Protein AF-A0A699SPZ1-F1 (afdb_monomer_lite)

InterPro domains:
  IPR013103 Reverse transcriptase, RNA-dependent DNA polymerase [PF07727] (5-134)
  IPR043502 DNA/RNA polymerase superfamily [SSF56672] (6-119)

Sequence (138 aa):
FEDPDHPNKVYKVVKALYGLHQDPRAWYEMLSTFLLKHRYRRGNINKTLFIKKDSKDIMLVHVYVDDIIFGSTRKDWFEEFETLMQSEFEMSSMGPLTFFRGLQVDQRPDGIFIHQEKYVADILKKFDLDNSKRTDIC

Secondary structure (DSSP, 8-state):
---TT-TT--PPP-S--TT-TTHHHHHHHHHHHHHHHTT-EE-SS-TTEEEEE-SS-EEEEEEETTEEEEEESSHHHHHHHHHHHHHHS------S--EETTEEEEEETTEEEEE-HHHHHHHHHHTT-TTPPP----

Radius of gyration: 21.31 Å; chains: 1; bounding box: 63×29×59 Å

Organism: Tanacetum cinerariifolium (NCBI:txid118510)

pLDDT: mean 86.81, std 10.83, range [44.62, 97.56]

Foldseek 3Di:
DADPVCRPDDDDDPDDDPPPPCRLVVVQVVVLVLVVVVVWDADPPHRQWTWDDDPPKIKIWGDDRPDIDIDIPDPVVVVVVQVSCVVVDVDDDPPDCQDDPQWGWDQDPVGIDIDNVVVVCVVCVVVVNNPPDDDDDD

Structure (mmCIF, N/CA/C/O backbone):
data_AF-A0A699SPZ1-F1
#
_entry.id   AF-A0A699SPZ1-F1
#
loop_
_atom_site.group_PDB
_atom_site.id
_atom_site.type_symbol
_atom_site.label_atom_id
_atom_site.label_alt_id
_atom_site.label_comp_id
_atom_site.label_asym_id
_atom_site.label_entity_id
_atom_site.label_seq_id
_atom_site.pdbx_PDB_ins_code
_atom_site.Cartn_x
_atom_site.Cartn_y
_atom_site.Cartn_z
_atom_site.occupancy
_atom_site.B_iso_or_equiv
_atom_site.auth_seq_id
_atom_site.auth_comp_id
_atom_site.auth_asym_id
_atom_site.auth_atom_id
_atom_site.pdbx_PDB_model_num
ATOM 1 N N . PHE A 1 1 ? 30.224 -11.424 2.483 1.00 60.38 1 PHE A N 1
ATOM 2 C CA . PHE A 1 1 ? 31.044 -10.301 2.967 1.00 60.38 1 PHE A CA 1
ATOM 3 C C . PHE A 1 1 ? 32.107 -10.916 3.851 1.00 60.38 1 PHE A C 1
ATOM 5 O O . PHE A 1 1 ? 31.735 -11.584 4.808 1.00 60.38 1 PHE A O 1
ATOM 12 N N . GLU A 1 2 ? 33.373 -10.796 3.474 1.00 66.06 2 GLU A N 1
ATOM 13 C CA . GLU A 1 2 ? 34.510 -11.291 4.256 1.00 66.06 2 GLU A CA 1
ATOM 14 C C . GLU A 1 2 ? 35.305 -10.077 4.728 1.00 66.06 2 GLU A C 1
ATOM 16 O O . GLU A 1 2 ? 35.597 -9.193 3.923 1.00 66.06 2 GLU A O 1
ATOM 21 N N . ASP A 1 3 ? 35.588 -10.013 6.029 1.00 76.38 3 ASP A N 1
ATOM 22 C CA . ASP A 1 3 ? 36.480 -9.011 6.612 1.00 76.38 3 ASP A CA 1
ATOM 23 C C . ASP A 1 3 ? 37.933 -9.489 6.408 1.00 76.38 3 ASP A C 1
ATOM 25 O O . ASP A 1 3 ? 38.302 -10.521 6.982 1.00 76.38 3 ASP A O 1
ATOM 29 N N . PRO A 1 4 ? 38.756 -8.780 5.609 1.00 80.69 4 PRO A N 1
ATOM 30 C CA . PRO A 1 4 ? 40.142 -9.168 5.343 1.00 80.69 4 PRO A CA 1
ATOM 31 C C . PRO A 1 4 ? 41.018 -9.211 6.602 1.00 80.69 4 PRO A C 1
ATOM 33 O O . PRO A 1 4 ? 41.963 -9.998 6.657 1.00 80.69 4 PRO A O 1
ATOM 36 N N . ASP A 1 5 ? 40.698 -8.402 7.616 1.00 86.94 5 ASP A N 1
ATOM 37 C CA . ASP A 1 5 ? 41.483 -8.282 8.848 1.00 86.94 5 ASP A CA 1
ATOM 38 C C . ASP A 1 5 ? 41.065 -9.320 9.902 1.00 86.94 5 ASP A C 1
ATOM 40 O O . ASP A 1 5 ? 41.808 -9.617 10.843 1.00 86.94 5 ASP A O 1
ATOM 44 N N . HIS A 1 6 ? 39.876 -9.914 9.749 1.00 83.00 6 HIS A N 1
ATOM 45 C CA . HIS A 1 6 ? 39.327 -10.885 10.694 1.00 83.00 6 HIS A CA 1
ATOM 46 C C . HIS A 1 6 ? 38.626 -12.065 10.002 1.00 83.00 6 HIS A C 1
ATOM 48 O O . HIS A 1 6 ? 37.426 -12.276 10.207 1.00 83.00 6 HIS A O 1
ATOM 54 N N . PRO A 1 7 ? 39.373 -12.922 9.282 1.00 82.06 7 PRO A N 1
ATOM 55 C CA . PRO A 1 7 ? 38.808 -13.993 8.453 1.00 82.06 7 PRO A CA 1
ATOM 56 C C . PRO A 1 7 ? 38.009 -15.047 9.239 1.00 82.06 7 PRO A C 1
ATOM 58 O O . PRO A 1 7 ? 37.170 -15.741 8.676 1.00 82.06 7 PRO A O 1
ATOM 61 N N . ASN A 1 8 ? 38.234 -15.153 10.554 1.00 86.94 8 ASN A N 1
ATOM 62 C CA . ASN A 1 8 ? 37.556 -16.115 11.430 1.00 86.94 8 ASN A CA 1
ATOM 63 C C . ASN A 1 8 ? 36.411 -15.505 12.256 1.00 86.94 8 ASN A C 1
ATOM 65 O O . ASN A 1 8 ? 35.840 -16.189 13.108 1.00 86.94 8 ASN A O 1
ATOM 69 N N . LYS A 1 9 ? 36.089 -14.218 12.073 1.00 83.31 9 LYS A N 1
ATOM 70 C CA . LYS A 1 9 ? 34.966 -13.583 12.772 1.00 83.31 9 LYS A CA 1
ATOM 71 C C . LYS A 1 9 ? 33.729 -13.618 11.886 1.00 83.31 9 LYS A C 1
ATOM 73 O O . LYS A 1 9 ? 33.766 -13.250 10.720 1.00 83.31 9 LYS A O 1
ATOM 78 N N . VAL A 1 10 ? 32.611 -14.020 12.478 1.00 80.56 10 VAL A N 1
ATOM 79 C CA . VAL A 1 10 ? 31.295 -13.957 11.840 1.00 80.56 10 VAL A CA 1
ATOM 80 C C . VAL A 1 10 ? 30.447 -12.887 12.516 1.00 80.56 10 VAL A C 1
ATOM 82 O O . VAL A 1 10 ? 30.498 -12.718 13.737 1.00 80.56 10 VAL A O 1
ATOM 85 N N . TYR A 1 11 ? 29.651 -12.162 11.731 1.00 76.69 11 TYR A N 1
ATOM 86 C CA . TYR A 1 11 ? 28.707 -11.189 12.271 1.00 76.69 11 TYR A CA 1
ATOM 87 C C . TYR A 1 11 ? 27.477 -11.905 12.823 1.00 76.69 11 TYR A C 1
ATOM 89 O O . TYR A 1 11 ? 26.830 -12.695 12.134 1.00 76.69 11 TYR A O 1
ATOM 97 N N . LYS A 1 12 ? 27.124 -11.600 14.074 1.00 76.44 12 LYS A N 1
ATOM 98 C CA . LYS A 1 12 ? 25.848 -12.024 14.644 1.00 76.44 12 LYS A CA 1
ATOM 99 C C . LYS A 1 12 ? 24.748 -11.118 14.108 1.00 76.44 12 LYS A C 1
ATOM 101 O O . LYS A 1 12 ? 24.741 -9.915 14.353 1.00 76.44 12 LYS A O 1
ATOM 106 N N . VAL A 1 13 ? 23.799 -11.723 13.415 1.00 68.81 13 VAL A N 1
ATOM 107 C CA . VAL A 1 13 ? 22.607 -11.053 12.911 1.00 68.81 13 VAL A CA 1
ATOM 108 C C . VAL A 1 13 ? 21.669 -10.766 14.088 1.00 68.81 13 VAL A C 1
ATOM 110 O O . VAL A 1 13 ? 21.222 -11.687 14.769 1.00 68.81 13 VAL A O 1
ATOM 113 N N . VAL A 1 14 ? 21.422 -9.485 14.371 1.00 71.50 14 VAL A N 1
ATOM 114 C CA . VAL A 1 14 ? 20.571 -9.034 15.495 1.00 71.50 14 VAL A CA 1
ATOM 115 C C . VAL A 1 14 ? 19.119 -8.791 15.052 1.00 71.50 14 VAL A C 1
ATOM 117 O O . VAL A 1 14 ? 18.213 -8.808 15.879 1.00 71.50 14 VAL A O 1
ATOM 120 N N . LYS A 1 15 ? 18.884 -8.612 13.746 1.00 66.06 15 LYS A N 1
ATOM 121 C CA . LYS A 1 15 ? 17.565 -8.449 13.113 1.00 66.06 15 LYS A CA 1
ATOM 122 C C . LYS A 1 15 ? 17.494 -9.292 11.841 1.00 66.06 15 LYS A C 1
ATOM 124 O O . LYS A 1 15 ? 18.526 -9.488 11.214 1.00 66.06 15 LYS A O 1
ATOM 129 N N . ALA A 1 16 ? 16.295 -9.736 11.468 1.00 64.31 16 ALA A N 1
ATOM 130 C CA . ALA A 1 16 ? 16.017 -10.389 10.188 1.00 64.31 16 ALA A CA 1
ATOM 131 C C . ALA A 1 16 ? 16.745 -9.687 9.020 1.00 64.31 16 ALA A C 1
ATOM 133 O O . ALA A 1 16 ? 16.738 -8.458 8.921 1.00 64.31 16 ALA A O 1
ATOM 134 N N . LEU A 1 17 ? 17.413 -10.474 8.183 1.00 66.00 17 LEU A N 1
ATOM 135 C CA . LEU A 1 17 ? 18.211 -10.036 7.048 1.00 66.00 17 LEU A CA 1
ATOM 136 C C . LEU A 1 17 ? 17.447 -10.341 5.763 1.00 66.00 17 LEU A C 1
ATOM 138 O O . LEU A 1 17 ? 17.091 -11.486 5.483 1.00 66.00 17 LEU A O 1
ATOM 142 N N . TYR A 1 18 ? 17.257 -9.311 4.944 1.00 58.59 18 TYR A N 1
ATOM 143 C CA . TYR A 1 18 ? 16.597 -9.446 3.652 1.00 58.59 18 TYR A CA 1
ATOM 144 C C . TYR A 1 18 ? 17.176 -10.627 2.850 1.00 58.59 18 TYR A C 1
ATOM 146 O O . TYR A 1 18 ? 18.384 -10.697 2.623 1.00 58.59 18 TYR A O 1
ATOM 154 N N . GLY A 1 19 ? 16.318 -11.572 2.450 1.00 62.16 19 GLY A N 1
ATOM 155 C CA . GLY A 1 19 ? 16.709 -12.773 1.697 1.00 62.16 19 GLY A CA 1
ATOM 156 C C . GLY A 1 19 ? 16.738 -14.087 2.490 1.00 62.16 19 GLY A C 1
ATOM 157 O O . GLY A 1 19 ? 16.867 -15.152 1.884 1.00 62.16 19 GLY A O 1
ATOM 158 N N . LEU A 1 20 ? 16.551 -14.067 3.812 1.00 68.62 20 LEU A N 1
ATOM 159 C CA . LEU A 1 20 ? 16.269 -15.286 4.577 1.00 68.62 20 LEU A CA 1
ATOM 160 C C . LEU A 1 20 ? 14.831 -15.756 4.318 1.00 68.62 20 LEU A C 1
ATOM 162 O O . LEU A 1 20 ? 13.880 -14.996 4.451 1.00 68.62 20 LEU A O 1
ATOM 166 N N . HIS A 1 21 ? 14.637 -17.040 4.006 1.00 64.44 21 HIS A N 1
ATOM 167 C CA . HIS A 1 21 ? 13.309 -17.597 3.694 1.00 64.44 21 HIS A CA 1
ATOM 168 C C . HIS A 1 21 ? 12.273 -17.441 4.833 1.00 64.44 21 HIS A C 1
ATOM 170 O O . HIS A 1 21 ? 11.066 -17.454 4.587 1.00 64.44 21 HIS A O 1
ATOM 176 N N . GLN A 1 22 ? 12.730 -17.309 6.082 1.00 72.88 22 GLN A N 1
ATOM 177 C CA . GLN A 1 22 ? 11.862 -17.136 7.253 1.00 72.88 22 GLN A CA 1
ATOM 178 C C . GLN A 1 22 ? 11.430 -15.680 7.468 1.00 72.88 22 GLN A C 1
ATOM 180 O O . GLN A 1 22 ? 10.397 -15.436 8.092 1.00 72.88 22 GLN A O 1
ATOM 185 N N . ASP A 1 23 ? 12.166 -14.722 6.914 1.00 74.81 23 ASP A N 1
ATOM 186 C CA . ASP A 1 23 ? 12.013 -13.311 7.256 1.00 74.81 23 ASP A CA 1
ATOM 187 C C . ASP A 1 23 ? 10.732 -12.688 6.680 1.00 74.81 23 ASP A C 1
ATOM 189 O O . ASP A 1 23 ? 10.006 -12.050 7.446 1.00 74.81 23 ASP A O 1
ATOM 193 N N . PRO A 1 24 ? 10.330 -12.966 5.420 1.00 79.62 24 PRO A N 1
ATOM 194 C CA . PRO A 1 24 ? 9.050 -12.495 4.889 1.00 79.62 24 PRO A CA 1
ATOM 195 C C . PRO A 1 24 ? 7.848 -13.047 5.663 1.00 79.62 24 PRO A C 1
ATOM 197 O O . PRO A 1 24 ? 6.833 -12.371 5.823 1.00 79.62 24 PRO A O 1
ATOM 200 N N . ARG A 1 25 ? 7.951 -14.286 6.168 1.00 83.81 25 ARG A N 1
ATOM 201 C CA . ARG A 1 25 ? 6.877 -14.922 6.948 1.00 83.81 25 ARG A CA 1
ATOM 202 C C . ARG A 1 25 ? 6.758 -14.294 8.329 1.00 83.81 25 ARG A C 1
ATOM 204 O O . ARG A 1 25 ? 5.651 -13.973 8.747 1.00 83.81 25 ARG A O 1
ATOM 211 N N . ALA A 1 26 ? 7.883 -14.101 9.018 1.00 86.94 26 ALA A N 1
ATOM 212 C CA . ALA A 1 26 ? 7.908 -13.452 10.325 1.00 86.94 26 ALA A CA 1
ATOM 213 C C . ALA A 1 26 ? 7.396 -12.006 10.245 1.00 86.94 26 ALA A C 1
ATOM 215 O O . ALA A 1 26 ? 6.586 -11.594 11.076 1.00 86.94 26 ALA A O 1
ATOM 216 N N . TRP A 1 27 ? 7.804 -11.266 9.209 1.00 88.25 27 TRP A N 1
ATOM 217 C CA . TRP A 1 27 ? 7.308 -9.917 8.949 1.00 88.25 27 TRP A CA 1
ATOM 218 C C . TRP A 1 27 ? 5.797 -9.905 8.695 1.00 88.25 27 TRP A C 1
ATOM 220 O O . TRP A 1 27 ? 5.074 -9.142 9.339 1.00 88.25 27 TRP A O 1
ATOM 230 N N . TYR A 1 28 ? 5.296 -10.800 7.836 1.00 91.31 28 TYR A N 1
ATOM 231 C CA . TYR A 1 28 ? 3.862 -10.897 7.567 1.00 91.31 28 TYR A CA 1
ATOM 232 C C . TYR A 1 28 ? 3.059 -11.247 8.827 1.00 91.31 28 TYR A C 1
ATOM 234 O O . TYR A 1 28 ? 2.013 -10.646 9.062 1.00 91.31 28 TYR A O 1
ATOM 242 N N . GLU A 1 29 ? 3.526 -12.180 9.661 1.00 91.38 29 GLU A N 1
ATOM 243 C CA . GLU A 1 29 ? 2.834 -12.534 10.909 1.00 91.38 29 GLU A CA 1
ATOM 244 C C . GLU A 1 29 ? 2.808 -11.372 11.911 1.00 91.38 29 GLU A C 1
ATOM 246 O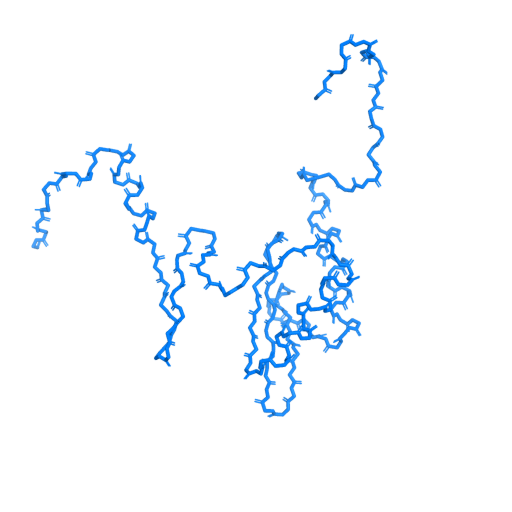 O . GLU A 1 29 ? 1.770 -11.114 12.532 1.00 91.38 29 GLU A O 1
ATOM 251 N N . MET A 1 30 ? 3.910 -10.624 12.028 1.00 93.25 30 MET A N 1
ATOM 252 C CA . MET A 1 30 ? 3.986 -9.418 12.856 1.00 93.25 30 MET A CA 1
ATOM 253 C C . MET A 1 30 ? 2.995 -8.351 12.370 1.00 93.25 30 MET A C 1
ATOM 255 O O . MET A 1 30 ? 2.161 -7.882 13.148 1.00 93.25 30 MET A O 1
ATOM 259 N N . LEU A 1 31 ? 3.017 -8.037 11.071 1.00 94.69 31 LEU A N 1
ATOM 260 C CA . LEU A 1 31 ? 2.101 -7.081 10.448 1.00 94.69 31 LEU A CA 1
ATOM 261 C C . LEU A 1 31 ? 0.637 -7.517 10.587 1.00 94.69 31 LEU A C 1
ATOM 263 O O . LEU A 1 31 ? -0.224 -6.738 10.991 1.00 94.69 31 LEU A O 1
ATOM 267 N N . SER A 1 32 ? 0.348 -8.782 10.288 1.00 95.00 32 SER A N 1
ATOM 268 C CA . SER A 1 32 ? -0.987 -9.373 10.392 1.00 95.00 32 SER A CA 1
ATOM 269 C C . SER A 1 32 ? -1.531 -9.250 11.813 1.00 95.00 32 SER A C 1
ATOM 271 O O . SER A 1 32 ? -2.651 -8.778 12.014 1.00 95.00 32 SER A O 1
ATOM 273 N N . THR A 1 33 ? -0.724 -9.599 12.816 1.00 96.12 33 THR A N 1
ATOM 274 C CA . THR A 1 33 ? -1.099 -9.481 14.231 1.00 96.12 33 THR A CA 1
ATOM 275 C C . THR A 1 33 ? -1.367 -8.027 14.617 1.00 96.12 33 THR A C 1
ATOM 277 O O . THR A 1 33 ? -2.376 -7.734 15.267 1.00 96.12 33 THR A O 1
ATOM 280 N N . PHE A 1 34 ? -0.512 -7.106 14.169 1.00 96.75 34 PHE A N 1
ATOM 281 C CA . PHE A 1 34 ? -0.669 -5.675 14.407 1.00 96.75 34 PHE A CA 1
ATOM 282 C C . PHE A 1 34 ? -1.971 -5.121 13.809 1.00 96.75 34 PHE A C 1
ATOM 284 O O . PHE A 1 34 ? -2.732 -4.444 14.506 1.00 96.75 34 PHE A O 1
ATOM 291 N N . LEU A 1 35 ? -2.289 -5.455 12.556 1.00 96.75 35 LEU A N 1
ATOM 292 C CA . LEU A 1 35 ? -3.516 -5.000 11.894 1.00 96.75 35 LEU A CA 1
ATOM 293 C C . LEU A 1 35 ? -4.776 -5.557 12.574 1.00 96.75 35 LEU A C 1
ATOM 295 O O . LEU A 1 35 ? -5.747 -4.825 12.782 1.00 96.75 35 LEU A O 1
ATOM 299 N N . LEU A 1 36 ? -4.764 -6.828 12.990 1.00 96.44 36 LEU A N 1
ATOM 300 C CA . LEU A 1 36 ? -5.884 -7.431 13.727 1.00 96.44 36 LEU A CA 1
ATOM 301 C C . LEU A 1 36 ? -6.122 -6.739 15.077 1.00 96.44 36 LEU A C 1
ATOM 303 O O . LEU A 1 36 ? -7.274 -6.492 15.447 1.00 96.44 36 LEU A O 1
ATOM 307 N N . LYS A 1 37 ? -5.048 -6.369 15.790 1.00 97.25 37 LYS A N 1
ATOM 308 C CA . LYS A 1 37 ? -5.126 -5.580 17.033 1.00 97.25 37 LYS A CA 1
ATOM 309 C C . LYS A 1 37 ? -5.787 -4.216 16.792 1.00 97.25 37 LYS A C 1
ATOM 311 O O . LYS A 1 37 ? -6.575 -3.767 17.622 1.00 97.25 37 LYS A O 1
ATOM 316 N N . HIS A 1 38 ? -5.562 -3.621 15.620 1.00 95.75 38 HIS A N 1
ATOM 317 C CA . HIS A 1 38 ? -6.158 -2.354 15.178 1.00 95.75 38 HIS A CA 1
ATOM 318 C C . HIS A 1 38 ? -7.493 -2.515 14.430 1.00 95.75 38 HIS A C 1
ATOM 320 O O . HIS A 1 38 ? -7.888 -1.656 13.644 1.00 95.75 38 HIS A O 1
ATOM 326 N N . ARG A 1 39 ? -8.237 -3.593 14.720 1.00 95.75 39 ARG A N 1
ATOM 327 C CA . ARG A 1 39 ? -9.616 -3.837 14.247 1.00 95.75 39 ARG A CA 1
ATOM 328 C C . ARG A 1 39 ? -9.764 -4.100 12.746 1.00 95.75 39 ARG A C 1
ATOM 330 O O . ARG A 1 39 ? -10.896 -4.151 12.260 1.00 95.75 39 ARG A O 1
ATOM 337 N N . TYR A 1 40 ? -8.675 -4.349 12.027 1.00 96.56 40 TYR A N 1
ATOM 338 C CA . TYR A 1 40 ? -8.767 -4.906 10.682 1.00 96.56 40 TYR A CA 1
ATOM 339 C C . TYR A 1 40 ? -9.178 -6.376 10.747 1.00 96.56 40 TYR A C 1
ATOM 341 O O . TYR A 1 40 ? -8.907 -7.087 11.716 1.00 96.56 40 TYR A O 1
ATOM 349 N N . ARG A 1 41 ? -9.835 -6.851 9.693 1.00 96.62 41 ARG A N 1
ATOM 350 C CA . ARG A 1 41 ? -10.183 -8.261 9.513 1.00 96.62 41 ARG A CA 1
ATOM 351 C C . ARG A 1 41 ? -9.432 -8.804 8.311 1.00 96.62 41 ARG A C 1
ATOM 353 O O . ARG A 1 41 ? -9.408 -8.158 7.269 1.00 96.62 41 ARG A O 1
ATOM 360 N N . ARG A 1 42 ? -8.863 -10.003 8.434 1.00 96.38 42 ARG A N 1
ATOM 361 C CA . ARG A 1 42 ? -8.304 -10.719 7.280 1.00 96.38 42 ARG A CA 1
ATOM 362 C C . ARG A 1 42 ? -9.420 -11.118 6.316 1.00 96.38 42 ARG A C 1
ATOM 364 O O . ARG A 1 42 ? -10.506 -11.509 6.746 1.00 96.38 42 ARG A O 1
ATOM 371 N N . GLY A 1 43 ? -9.133 -11.048 5.024 1.00 92.50 43 GLY A N 1
ATOM 372 C CA . GLY A 1 43 ? -10.004 -11.536 3.970 1.00 92.50 43 GLY A CA 1
ATOM 373 C C . GLY A 1 43 ? -10.268 -13.034 4.125 1.00 92.50 43 GLY A C 1
ATOM 374 O O . GLY A 1 43 ? -9.420 -13.808 4.582 1.00 92.50 43 GLY A O 1
ATOM 375 N N . ASN A 1 44 ? -11.474 -13.461 3.749 1.00 89.25 44 ASN A N 1
ATOM 376 C CA . ASN A 1 44 ? -11.859 -14.867 3.862 1.00 89.25 44 ASN A CA 1
ATOM 377 C C . ASN A 1 44 ? -11.050 -15.739 2.897 1.00 89.25 44 ASN A C 1
ATOM 379 O O . ASN A 1 44 ? -10.450 -16.723 3.333 1.00 89.25 44 ASN A O 1
ATOM 383 N N . ILE A 1 45 ? -11.007 -15.329 1.626 1.00 89.69 45 ILE A N 1
ATOM 384 C CA . ILE A 1 45 ? -10.330 -16.034 0.532 1.00 89.69 45 ILE A CA 1
ATOM 385 C C . ILE A 1 45 ? -8.855 -15.632 0.483 1.00 89.69 45 ILE A C 1
ATOM 387 O O . ILE A 1 45 ? -7.978 -16.478 0.626 1.00 89.69 45 ILE A O 1
ATOM 391 N N . ASN A 1 46 ? -8.579 -14.333 0.338 1.00 89.62 46 ASN A N 1
ATOM 392 C CA . ASN A 1 46 ? -7.216 -13.823 0.312 1.00 89.62 46 ASN A CA 1
ATOM 393 C C . ASN A 1 46 ? -6.761 -13.415 1.722 1.00 89.62 46 ASN A C 1
ATOM 395 O O . ASN A 1 46 ? -7.266 -12.439 2.278 1.00 89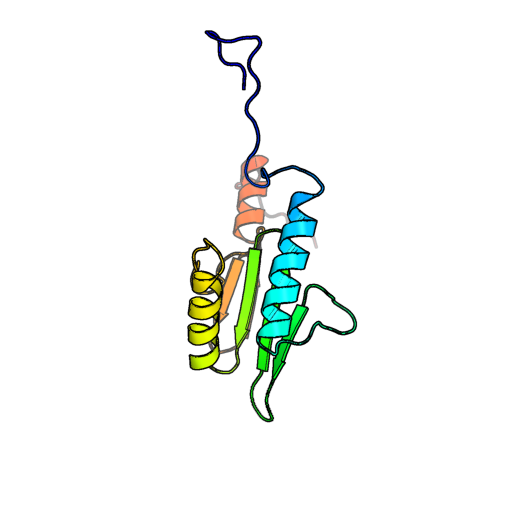.62 46 ASN A O 1
ATOM 399 N N . LYS A 1 47 ? -5.796 -14.148 2.290 1.00 90.38 47 LYS A N 1
ATOM 400 C CA . LYS A 1 47 ? -5.240 -13.860 3.621 1.00 90.38 47 LYS A CA 1
ATOM 401 C C . LYS A 1 47 ? -4.324 -12.639 3.644 1.00 90.38 47 LYS A C 1
ATOM 403 O O . LYS A 1 47 ? -4.151 -12.060 4.712 1.00 90.38 47 LYS A O 1
ATOM 408 N N . THR A 1 48 ? -3.772 -12.216 2.509 1.00 94.00 48 THR A N 1
ATOM 409 C CA . THR A 1 48 ? -2.944 -11.002 2.435 1.00 94.00 48 THR A CA 1
ATOM 410 C C . THR A 1 48 ? -3.769 -9.721 2.308 1.00 94.00 48 THR A C 1
ATOM 412 O O . THR A 1 48 ? -3.216 -8.627 2.395 1.00 94.00 48 THR A O 1
ATOM 415 N N . LEU A 1 49 ? -5.089 -9.844 2.132 1.00 96.75 49 LEU A N 1
ATOM 416 C CA . LEU A 1 49 ? -6.027 -8.728 2.135 1.00 96.75 49 LEU A CA 1
ATOM 417 C C . LEU A 1 49 ? -6.581 -8.509 3.546 1.00 96.75 49 LEU A C 1
ATOM 419 O O . LEU A 1 49 ? -7.090 -9.435 4.176 1.00 96.75 49 LEU A O 1
ATOM 423 N N . PHE A 1 50 ? -6.549 -7.269 4.011 1.00 97.56 50 PHE A N 1
ATOM 424 C CA . PHE A 1 50 ? -7.132 -6.812 5.262 1.00 97.56 50 PHE A CA 1
ATOM 425 C C . PHE A 1 50 ? -8.189 -5.753 4.975 1.00 97.56 50 PHE A C 1
ATOM 427 O O . PHE A 1 50 ? -8.047 -4.924 4.078 1.00 97.56 50 PHE A O 1
ATOM 434 N N . ILE A 1 51 ? -9.275 -5.808 5.738 1.00 97.06 51 ILE A N 1
ATOM 435 C CA . ILE A 1 51 ? -10.464 -4.990 5.528 1.00 97.06 51 ILE A CA 1
ATOM 436 C C . ILE A 1 51 ? -10.873 -4.383 6.869 1.00 97.06 51 ILE A C 1
ATOM 438 O O . ILE A 1 51 ? -11.139 -5.112 7.830 1.00 97.06 51 ILE A O 1
ATOM 442 N N . LYS A 1 52 ? -10.965 -3.055 6.925 1.00 95.88 52 LYS A N 1
ATOM 443 C CA . LYS A 1 52 ? -11.649 -2.306 7.991 1.00 95.88 52 LYS A CA 1
ATOM 444 C C . LYS A 1 52 ? -12.845 -1.630 7.332 1.00 95.88 52 LYS A C 1
ATOM 446 O O . LYS A 1 52 ? -12.704 -0.995 6.296 1.00 95.88 52 LYS A O 1
ATOM 451 N N . LYS A 1 53 ? -14.040 -1.850 7.868 1.00 95.06 53 LYS A N 1
ATOM 452 C CA . LYS A 1 53 ? -15.275 -1.303 7.302 1.00 95.06 53 LYS A CA 1
ATOM 453 C C . LYS A 1 53 ? -16.201 -0.830 8.405 1.00 95.06 53 LYS A C 1
ATOM 455 O O . LYS A 1 53 ? -16.265 -1.476 9.456 1.00 95.06 53 LYS A O 1
ATOM 460 N N . ASP A 1 54 ? -16.930 0.239 8.133 1.00 91.75 54 ASP A N 1
ATOM 461 C CA . ASP A 1 54 ? -18.114 0.623 8.892 1.00 91.75 54 ASP A CA 1
ATOM 462 C C . ASP A 1 54 ? -19.369 0.437 8.015 1.00 91.75 54 ASP A C 1
ATOM 464 O O . ASP A 1 54 ? -19.375 -0.409 7.114 1.00 91.75 54 ASP A O 1
ATOM 468 N N . SER A 1 55 ? -20.473 1.118 8.326 1.00 90.44 55 SER A N 1
ATOM 469 C CA . SER A 1 55 ? -21.720 0.998 7.564 1.00 90.44 55 SER A CA 1
ATOM 470 C C . SER A 1 55 ? -21.662 1.633 6.171 1.00 90.44 55 SER A C 1
ATOM 472 O O . SER A 1 55 ? -22.472 1.259 5.323 1.00 90.44 55 SER A O 1
ATOM 474 N N . LYS A 1 56 ? -20.743 2.572 5.926 1.00 93.12 56 LYS A N 1
ATOM 475 C CA . LYS A 1 56 ? -20.677 3.376 4.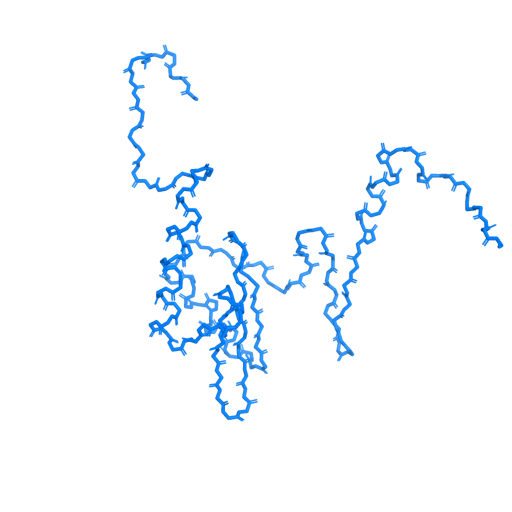698 1.00 93.12 56 LYS A CA 1
ATOM 476 C C . LYS A 1 56 ? -19.327 3.265 3.996 1.00 93.12 56 LYS A C 1
ATOM 478 O O . LYS A 1 56 ? -19.279 3.284 2.769 1.00 93.12 56 LYS A O 1
ATOM 483 N N . ASP A 1 57 ? -18.260 3.142 4.769 1.00 95.56 57 ASP A N 1
ATOM 484 C CA . ASP A 1 57 ? -16.892 3.305 4.321 1.00 95.56 57 ASP A CA 1
ATOM 485 C C . ASP A 1 57 ? -16.072 2.028 4.484 1.00 95.56 57 ASP A C 1
ATOM 487 O O . ASP A 1 57 ? -16.319 1.171 5.344 1.00 95.56 57 ASP A O 1
ATOM 491 N N . ILE A 1 58 ? -15.075 1.898 3.614 1.00 95.75 58 ILE A N 1
ATOM 492 C CA . ILE A 1 58 ? -14.193 0.740 3.557 1.00 95.75 58 ILE A CA 1
ATOM 493 C C . ILE A 1 58 ? -12.747 1.186 3.381 1.00 95.75 58 ILE A C 1
ATOM 495 O O . ILE A 1 58 ? -12.436 2.050 2.567 1.00 95.75 58 ILE A O 1
ATOM 499 N N . MET A 1 59 ? -11.873 0.536 4.138 1.00 96.69 59 MET A N 1
ATOM 500 C CA . MET A 1 59 ? -10.430 0.554 3.995 1.00 96.69 59 MET A CA 1
ATOM 501 C C . MET A 1 59 ? -9.971 -0.845 3.599 1.00 96.69 59 MET A C 1
ATOM 503 O O . MET A 1 59 ? -10.253 -1.831 4.293 1.00 96.69 59 MET A O 1
ATOM 507 N N . LEU A 1 60 ? -9.259 -0.916 2.482 1.00 96.56 60 LEU A N 1
ATOM 508 C CA . LEU A 1 60 ? -8.630 -2.117 1.955 1.00 96.56 60 LEU A CA 1
ATOM 509 C C . LEU A 1 60 ? -7.120 -1.970 2.091 1.00 96.56 60 LEU A C 1
ATOM 511 O O . LEU A 1 60 ? -6.560 -0.955 1.693 1.00 96.56 60 LEU A O 1
ATOM 515 N N . VAL A 1 61 ? -6.468 -2.995 2.625 1.00 96.44 61 VAL A N 1
ATOM 516 C CA . VAL A 1 61 ? -5.011 -3.066 2.760 1.00 96.44 61 VAL A CA 1
ATOM 517 C C . VAL A 1 61 ? -4.570 -4.409 2.202 1.00 96.44 61 VAL A C 1
ATOM 519 O O . VAL A 1 61 ? -4.967 -5.455 2.708 1.00 96.44 61 VAL A O 1
ATOM 522 N N . HIS A 1 62 ? -3.776 -4.400 1.145 1.00 95.12 62 HIS A N 1
ATOM 523 C CA . HIS A 1 62 ? -3.237 -5.588 0.508 1.00 95.12 62 HIS A CA 1
ATOM 524 C C . HIS A 1 62 ? -1.723 -5.619 0.687 1.00 95.12 62 HIS A C 1
ATOM 526 O O . HIS A 1 62 ? -1.011 -4.700 0.288 1.00 95.12 62 HIS A O 1
ATOM 532 N N . VAL A 1 63 ? -1.248 -6.701 1.291 1.00 93.19 63 VAL A N 1
ATOM 533 C CA . VAL A 1 63 ? 0.166 -6.925 1.572 1.00 93.19 63 VAL A CA 1
ATOM 534 C C . VAL A 1 63 ? 0.769 -7.806 0.483 1.00 93.19 63 VAL A C 1
ATOM 536 O O . VAL A 1 63 ? 0.239 -8.879 0.184 1.00 93.19 63 VAL A O 1
ATOM 539 N N . TYR A 1 64 ? 1.888 -7.381 -0.092 1.00 88.56 64 TYR A N 1
ATOM 540 C CA . TYR A 1 64 ? 2.624 -8.136 -1.096 1.00 88.56 64 TYR A CA 1
ATOM 541 C C . TYR A 1 64 ? 4.120 -8.130 -0.780 1.00 88.56 64 TYR A C 1
ATOM 543 O O . TYR A 1 64 ? 4.824 -7.178 -1.091 1.00 88.56 64 TYR A O 1
ATOM 551 N N . VAL A 1 65 ? 4.614 -9.231 -0.209 1.00 84.50 65 VAL A N 1
ATOM 552 C CA . VAL A 1 65 ? 6.005 -9.367 0.260 1.00 84.50 65 VAL A CA 1
ATOM 553 C C . VAL A 1 65 ? 6.381 -8.191 1.163 1.00 84.50 65 VAL A C 1
ATOM 555 O O . VAL A 1 65 ? 5.931 -8.207 2.295 1.00 84.50 65 VAL A O 1
ATOM 558 N N . ASP A 1 66 ? 7.116 -7.191 0.678 1.00 83.19 66 ASP A N 1
ATOM 559 C CA . ASP A 1 66 ? 7.548 -6.018 1.451 1.00 83.19 66 ASP A CA 1
ATOM 560 C C . ASP A 1 66 ? 6.717 -4.756 1.148 1.00 83.19 66 ASP A C 1
ATOM 562 O O . ASP A 1 66 ? 6.822 -3.754 1.851 1.00 83.19 66 ASP A O 1
ATOM 566 N N . ASP A 1 67 ? 5.879 -4.802 0.110 1.00 87.69 67 ASP A N 1
ATOM 567 C CA . ASP A 1 67 ? 5.059 -3.682 -0.339 1.00 87.69 67 ASP A CA 1
ATOM 568 C C . ASP A 1 67 ? 3.646 -3.768 0.254 1.00 87.69 67 ASP A C 1
ATOM 570 O O . ASP A 1 67 ? 3.035 -4.840 0.344 1.00 87.69 67 ASP A O 1
ATOM 574 N N . ILE A 1 68 ? 3.076 -2.615 0.607 1.00 92.25 68 ILE A N 1
ATOM 575 C CA . ILE A 1 68 ? 1.693 -2.505 1.075 1.00 92.25 68 ILE A CA 1
ATOM 576 C C . ILE A 1 68 ? 0.949 -1.546 0.154 1.00 92.25 68 ILE A C 1
ATOM 578 O O . ILE A 1 68 ? 1.280 -0.366 0.066 1.00 92.25 68 ILE A O 1
ATOM 582 N N . ILE A 1 69 ? -0.092 -2.050 -0.505 1.00 93.31 69 ILE A N 1
ATOM 583 C CA . ILE A 1 69 ? -1.054 -1.218 -1.227 1.00 93.31 69 ILE A CA 1
ATOM 584 C C . ILE A 1 69 ? -2.275 -1.056 -0.342 1.00 93.31 69 ILE A C 1
ATOM 586 O O . ILE A 1 69 ? -2.820 -2.040 0.152 1.00 93.31 69 ILE A O 1
ATOM 590 N N . PHE A 1 70 ? -2.760 0.165 -0.184 1.00 94.00 70 PHE A N 1
ATOM 591 C CA . PHE A 1 70 ? -3.991 0.405 0.548 1.00 94.00 70 PHE A CA 1
ATOM 592 C C . PHE A 1 70 ? -4.825 1.504 -0.095 1.00 94.00 70 PHE A C 1
ATOM 594 O O . PHE A 1 70 ? -4.327 2.326 -0.861 1.00 94.00 70 PHE A O 1
ATOM 601 N N . GLY A 1 71 ? -6.118 1.485 0.200 1.00 94.00 71 GLY A N 1
ATOM 602 C CA . GLY A 1 71 ? -7.078 2.439 -0.326 1.00 94.00 71 GLY A CA 1
ATOM 603 C C . GLY A 1 71 ? -8.300 2.524 0.570 1.00 94.00 71 GLY A C 1
ATOM 604 O O . GLY A 1 71 ? -8.770 1.514 1.097 1.00 94.00 71 GLY A O 1
ATOM 605 N N . SER A 1 72 ? -8.810 3.739 0.727 1.00 94.31 72 SER A N 1
ATOM 606 C CA . SER A 1 72 ? -9.966 4.047 1.560 1.00 94.31 72 SER A CA 1
ATOM 607 C C . SER A 1 72 ? -10.977 4.870 0.775 1.00 94.31 72 SER A C 1
ATOM 609 O O . SER A 1 72 ? -10.593 5.717 -0.029 1.00 94.31 72 SER A O 1
ATOM 611 N N . THR A 1 73 ? -12.266 4.690 1.056 1.00 93.31 73 THR A N 1
ATOM 612 C CA . THR A 1 73 ? -13.313 5.632 0.612 1.00 93.31 73 THR A CA 1
ATOM 613 C C . THR A 1 73 ? -13.268 6.962 1.373 1.00 93.31 73 THR A C 1
ATOM 615 O O . THR A 1 73 ? -13.880 7.943 0.956 1.00 93.31 73 THR A O 1
ATOM 618 N N . ARG A 1 74 ? -12.513 7.006 2.475 1.00 92.75 74 ARG A N 1
ATOM 619 C CA . ARG A 1 74 ? -12.373 8.132 3.398 1.00 92.75 74 ARG A CA 1
ATOM 620 C C . ARG A 1 74 ? -10.925 8.587 3.524 1.00 92.75 74 ARG A C 1
ATOM 622 O O . ARG A 1 74 ? -10.055 7.791 3.877 1.00 92.75 74 ARG A O 1
ATOM 629 N N . LYS A 1 75 ? -10.681 9.877 3.278 1.00 90.50 75 LYS A N 1
ATOM 630 C CA . LYS A 1 75 ? -9.335 10.470 3.313 1.00 90.50 75 LYS A CA 1
ATOM 631 C C . LYS A 1 75 ? -8.713 10.456 4.713 1.00 90.50 75 LYS A C 1
ATOM 633 O O . LYS A 1 75 ? -7.530 10.190 4.851 1.00 90.50 75 LYS A O 1
ATOM 638 N N . ASP A 1 76 ? -9.506 10.671 5.752 1.00 93.62 76 ASP A N 1
ATOM 639 C CA . ASP A 1 76 ? -9.028 10.637 7.135 1.00 93.62 76 ASP A CA 1
ATOM 640 C C . ASP A 1 76 ? -8.549 9.239 7.556 1.00 93.62 76 ASP A C 1
ATOM 642 O O . ASP A 1 76 ? -7.535 9.112 8.233 1.00 93.62 76 ASP A O 1
ATOM 646 N N . TRP A 1 77 ? -9.206 8.175 7.087 1.00 94.31 77 TRP A N 1
ATOM 647 C CA . TRP A 1 77 ? -8.740 6.799 7.314 1.00 94.31 77 TRP A CA 1
ATOM 648 C C . TRP A 1 77 ? -7.436 6.479 6.583 1.00 94.31 77 TRP A C 1
ATOM 650 O O . TRP A 1 77 ? -6.665 5.644 7.053 1.00 94.31 77 TRP A O 1
ATOM 660 N N . PHE A 1 78 ? -7.196 7.123 5.439 1.00 91.56 78 PHE A N 1
ATOM 661 C CA . PHE A 1 78 ? -5.930 7.007 4.722 1.00 91.56 78 PHE A CA 1
ATOM 662 C C . PHE A 1 78 ? -4.788 7.604 5.559 1.00 91.56 78 PHE A C 1
ATOM 664 O O . PHE A 1 78 ? -3.813 6.912 5.838 1.00 91.56 78 PHE A O 1
ATOM 671 N N . GLU A 1 79 ? -4.957 8.839 6.042 1.00 92.75 79 GLU A N 1
ATOM 672 C CA . GLU A 1 79 ? -3.964 9.543 6.873 1.00 92.75 79 GLU A CA 1
ATOM 673 C C . GLU A 1 79 ? -3.749 8.855 8.241 1.00 92.75 79 GLU A C 1
ATOM 675 O O . GLU A 1 79 ? -2.613 8.717 8.710 1.00 92.75 79 GLU A O 1
ATOM 680 N N . GLU A 1 80 ? -4.826 8.356 8.868 1.00 94.00 80 GLU A N 1
ATOM 681 C CA . GLU A 1 80 ? -4.762 7.559 10.104 1.00 94.00 80 GLU A CA 1
ATOM 682 C C . GLU A 1 80 ? -3.940 6.285 9.888 1.00 94.00 80 GLU A C 1
ATOM 684 O O . GLU A 1 80 ? -3.111 5.934 10.726 1.00 94.00 80 GLU A O 1
ATOM 689 N N . PHE A 1 81 ? -4.150 5.593 8.765 1.00 94.50 81 PHE A N 1
ATOM 690 C CA . PHE A 1 81 ? -3.420 4.370 8.460 1.00 94.50 81 PHE A CA 1
ATOM 691 C C . PHE A 1 81 ? -1.937 4.627 8.196 1.00 94.50 81 PHE A C 1
ATOM 693 O O . PHE A 1 81 ? -1.110 3.888 8.726 1.00 94.50 81 PHE A O 1
ATOM 700 N N . GLU A 1 82 ? -1.588 5.672 7.440 1.00 93.12 82 GLU A N 1
ATOM 701 C CA . GLU A 1 82 ? -0.185 6.056 7.235 1.00 93.12 82 GLU A CA 1
ATOM 702 C C . GLU A 1 82 ? 0.518 6.322 8.567 1.00 93.12 82 GLU A C 1
ATOM 704 O O . GLU A 1 82 ? 1.573 5.747 8.838 1.00 93.12 82 GLU A O 1
ATOM 709 N N . THR A 1 83 ? -0.111 7.122 9.433 1.00 93.88 83 THR A N 1
ATOM 710 C CA . THR A 1 83 ? 0.427 7.448 10.760 1.00 93.88 83 THR A CA 1
ATOM 711 C C . THR A 1 83 ? 0.563 6.196 11.629 1.00 93.88 83 THR A C 1
ATOM 713 O O . THR A 1 83 ? 1.590 5.985 12.275 1.00 93.88 83 THR A O 1
ATOM 716 N N . LEU A 1 84 ? -0.459 5.335 11.629 1.00 94.62 84 LEU A N 1
ATOM 717 C CA . LEU A 1 84 ? -0.465 4.087 12.385 1.00 94.62 84 LEU A CA 1
ATOM 718 C C . LEU A 1 84 ? 0.684 3.168 11.955 1.00 94.62 84 LEU A C 1
ATOM 720 O O . LEU A 1 84 ? 1.398 2.633 12.802 1.00 94.62 84 LEU A O 1
ATOM 724 N N . MET A 1 85 ? 0.877 3.002 10.650 1.00 94.44 85 MET A N 1
ATOM 725 C CA . MET A 1 85 ? 1.917 2.139 10.098 1.00 94.44 85 MET A CA 1
ATOM 726 C C . MET A 1 85 ? 3.321 2.674 10.392 1.00 94.44 85 MET A C 1
ATOM 728 O O . MET A 1 85 ? 4.175 1.908 10.831 1.00 94.44 85 MET A O 1
ATOM 732 N N . GLN A 1 86 ? 3.536 3.983 10.239 1.00 92.50 86 GLN A N 1
ATOM 733 C CA . GLN A 1 86 ? 4.813 4.637 10.553 1.00 92.50 86 GLN A CA 1
ATOM 734 C C 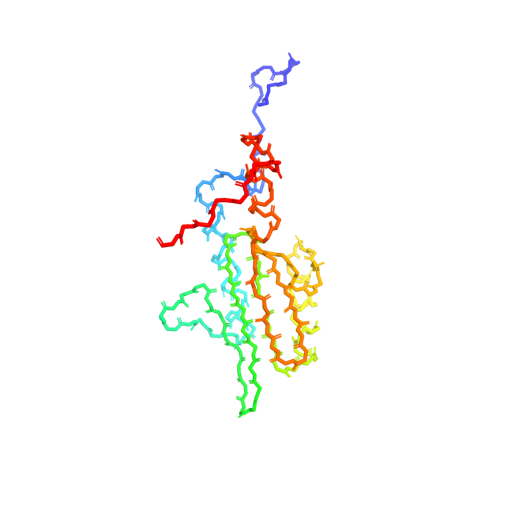. GLN A 1 86 ? 5.150 4.620 12.050 1.00 92.50 86 GLN A C 1
ATOM 736 O O . GLN A 1 86 ? 6.319 4.707 12.417 1.00 92.50 86 GLN A O 1
ATOM 741 N N . SER A 1 87 ? 4.145 4.512 12.927 1.00 93.44 87 SER A N 1
ATOM 742 C CA . SER A 1 87 ? 4.372 4.456 14.377 1.00 93.44 87 SER A CA 1
ATOM 743 C C . SER A 1 87 ? 4.961 3.126 14.859 1.00 93.44 87 SER A C 1
ATOM 745 O O . SER A 1 87 ? 5.669 3.108 15.864 1.00 93.44 87 SER A O 1
ATOM 747 N N . GLU A 1 88 ? 4.684 2.028 14.151 1.00 93.00 88 GLU A N 1
ATOM 748 C CA . GLU A 1 88 ? 5.140 0.680 14.520 1.00 93.00 88 GLU A CA 1
ATOM 749 C C . GLU A 1 88 ? 6.297 0.202 13.637 1.00 93.00 88 GLU A C 1
ATOM 751 O O . GLU A 1 88 ? 7.208 -0.481 14.107 1.00 93.00 88 GLU A O 1
ATOM 756 N N . PHE A 1 89 ? 6.270 0.552 12.351 1.00 90.50 89 PHE A N 1
ATOM 757 C CA . PHE A 1 89 ? 7.207 0.043 11.361 1.00 90.50 89 PHE A CA 1
ATOM 758 C C . PHE A 1 89 ? 8.041 1.173 10.767 1.00 90.50 89 PHE A C 1
ATOM 760 O O . PHE A 1 89 ? 7.529 2.225 10.388 1.00 90.50 89 PHE A O 1
ATOM 767 N N . GLU A 1 90 ? 9.338 0.918 10.617 1.00 87.38 90 GLU A N 1
ATOM 768 C CA . GLU A 1 90 ? 10.253 1.802 9.899 1.00 87.38 90 GLU A CA 1
ATOM 769 C C . GLU A 1 90 ? 9.979 1.693 8.389 1.00 87.38 90 GLU A C 1
ATOM 771 O O . GLU A 1 90 ? 10.587 0.891 7.682 1.00 87.38 90 GLU A O 1
ATOM 776 N N . MET A 1 91 ? 8.992 2.453 7.907 1.00 86.19 91 MET A N 1
ATOM 777 C CA . MET A 1 91 ? 8.577 2.483 6.503 1.00 86.19 91 MET A CA 1
ATOM 778 C C . MET A 1 91 ? 8.229 3.895 6.035 1.00 86.19 91 MET A C 1
ATOM 780 O O . MET A 1 91 ? 7.815 4.748 6.819 1.00 86.19 91 MET A O 1
ATOM 784 N N . SER A 1 92 ? 8.372 4.134 4.734 1.00 84.12 92 SER A N 1
ATOM 785 C CA . SER A 1 92 ? 8.002 5.387 4.082 1.00 84.12 92 SER A CA 1
ATOM 786 C C . SER A 1 92 ? 6.714 5.230 3.276 1.00 84.12 92 SER A C 1
ATOM 788 O O . SER A 1 92 ? 6.468 4.193 2.660 1.00 84.12 92 SER A O 1
ATOM 790 N N . SER A 1 93 ? 5.898 6.285 3.248 1.00 84.88 93 SER A N 1
ATOM 791 C CA . SER A 1 93 ? 4.831 6.385 2.253 1.00 84.88 93 SER A CA 1
ATOM 792 C C . SER A 1 93 ? 5.418 6.835 0.920 1.00 84.88 93 SER A C 1
ATOM 794 O O . SER A 1 93 ? 6.222 7.766 0.870 1.00 84.88 93 SER A O 1
ATOM 796 N N . MET A 1 94 ? 4.999 6.177 -0.160 1.00 85.81 94 MET A N 1
ATOM 797 C CA . MET A 1 94 ? 5.352 6.546 -1.535 1.00 85.81 94 MET A CA 1
ATOM 798 C C . MET A 1 94 ? 4.298 7.462 -2.183 1.00 85.81 94 MET A C 1
ATOM 800 O O . MET A 1 94 ? 4.392 7.768 -3.371 1.00 85.81 94 MET A O 1
ATOM 804 N N . GLY A 1 95 ? 3.294 7.908 -1.418 1.00 87.62 95 GLY A N 1
ATOM 805 C CA . GLY A 1 95 ? 2.180 8.702 -1.928 1.00 87.62 95 GLY A CA 1
ATOM 806 C C . GLY A 1 95 ? 1.202 7.880 -2.780 1.00 87.62 95 GLY A C 1
ATOM 807 O O . GLY A 1 95 ? 1.086 6.664 -2.598 1.00 87.62 95 GLY A O 1
ATOM 808 N N . PRO A 1 96 ? 0.457 8.524 -3.701 1.00 88.81 96 PRO A N 1
ATOM 809 C CA . PRO A 1 96 ? -0.494 7.830 -4.561 1.00 88.81 96 PRO A CA 1
ATOM 810 C C . PRO A 1 96 ? 0.166 6.704 -5.362 1.00 88.81 96 PRO A C 1
ATOM 812 O O . PRO A 1 96 ? 1.243 6.877 -5.934 1.00 88.81 96 PRO A O 1
ATOM 815 N N . LEU A 1 97 ? -0.523 5.564 -5.455 1.00 90.50 97 LEU A N 1
ATOM 816 C CA . LEU A 1 97 ? -0.095 4.441 -6.282 1.00 90.50 97 LEU A CA 1
ATOM 817 C C . LEU A 1 97 ? -0.022 4.874 -7.752 1.00 90.50 97 LEU A C 1
ATOM 819 O O . LEU A 1 97 ? -1.052 4.984 -8.414 1.00 90.50 97 LEU A O 1
ATOM 823 N N . THR A 1 98 ? 1.195 5.130 -8.225 1.00 91.31 98 THR A N 1
ATOM 824 C CA . THR A 1 98 ? 1.514 5.482 -9.620 1.00 91.31 98 THR A CA 1
ATOM 825 C C . THR A 1 98 ? 2.275 4.368 -10.331 1.00 91.31 98 THR A C 1
ATOM 827 O O . THR A 1 98 ? 2.252 4.264 -11.557 1.00 91.31 98 THR A O 1
ATOM 830 N N . PHE A 1 99 ? 2.934 3.499 -9.563 1.00 87.69 99 PHE A N 1
ATOM 831 C CA . PHE A 1 99 ? 3.661 2.352 -10.075 1.00 87.69 99 PHE A CA 1
ATOM 832 C C . PHE A 1 99 ? 3.604 1.184 -9.092 1.00 87.69 99 PHE A C 1
ATOM 834 O O . PHE A 1 99 ? 3.784 1.366 -7.890 1.00 87.69 99 PHE A O 1
ATOM 841 N N . PHE A 1 100 ? 3.400 -0.026 -9.605 1.00 85.81 100 PHE A N 1
ATOM 842 C CA . PHE A 1 100 ? 3.452 -1.252 -8.819 1.00 85.81 100 PHE A CA 1
ATOM 843 C C . PHE A 1 100 ? 3.999 -2.408 -9.653 1.00 85.81 100 PHE A C 1
ATOM 845 O O . PHE A 1 100 ? 3.363 -2.844 -10.608 1.00 85.81 100 PHE A O 1
ATOM 852 N N . ARG A 1 101 ? 5.179 -2.933 -9.296 1.00 81.62 101 ARG A N 1
ATOM 853 C CA . ARG A 1 101 ? 5.751 -4.164 -9.887 1.00 81.62 101 ARG A CA 1
ATOM 854 C C . ARG A 1 101 ? 5.790 -4.182 -11.431 1.00 81.62 101 ARG A C 1
ATOM 856 O O . ARG A 1 101 ? 5.574 -5.225 -12.040 1.00 81.62 101 ARG A O 1
ATOM 863 N N . GLY A 1 102 ? 6.071 -3.046 -12.075 1.00 84.94 102 GLY A N 1
ATOM 864 C CA . GLY A 1 102 ? 6.095 -2.941 -13.545 1.00 84.94 102 GLY A CA 1
ATOM 865 C C . GLY A 1 102 ? 4.788 -2.457 -14.173 1.00 84.94 102 GLY A C 1
ATOM 866 O O . GLY A 1 102 ? 4.741 -2.253 -15.383 1.00 84.94 102 GLY A O 1
ATOM 867 N N . LEU A 1 103 ? 3.738 -2.273 -13.373 1.00 90.62 103 LEU A N 1
ATOM 868 C CA . LEU A 1 103 ? 2.474 -1.669 -13.780 1.00 90.62 103 LEU A CA 1
ATOM 869 C C . LEU A 1 103 ? 2.511 -0.176 -13.472 1.00 90.62 103 LEU A C 1
ATOM 871 O O . LEU A 1 103 ? 2.842 0.213 -12.355 1.00 90.62 103 LEU A O 1
ATOM 875 N N . GLN A 1 104 ? 2.148 0.647 -14.445 1.00 93.94 104 GLN A N 1
ATOM 876 C CA . GLN A 1 104 ? 1.855 2.063 -14.261 1.00 93.94 104 GLN A CA 1
ATOM 877 C C . GLN A 1 104 ? 0.370 2.211 -13.936 1.00 93.94 104 GLN A C 1
ATOM 879 O O . GLN A 1 104 ? -0.469 1.523 -14.523 1.00 93.94 104 GLN A O 1
ATOM 884 N N . VAL A 1 105 ? 0.063 3.072 -12.971 1.00 93.88 105 VAL A N 1
ATOM 885 C CA . VAL A 1 105 ? -1.286 3.270 -12.444 1.00 93.88 105 VAL A CA 1
ATOM 886 C C . VAL A 1 105 ? -1.631 4.751 -12.528 1.00 93.88 105 VAL A C 1
ATOM 888 O O . VAL A 1 105 ? -1.080 5.573 -11.802 1.00 93.88 105 VAL A O 1
ATOM 891 N N . ASP A 1 106 ? -2.588 5.077 -13.385 1.00 93.62 106 ASP A N 1
ATOM 892 C CA . ASP A 1 106 ? -3.163 6.409 -13.495 1.00 93.62 106 ASP A CA 1
ATOM 893 C C . ASP A 1 106 ? -4.483 6.444 -12.730 1.00 93.62 106 ASP A C 1
ATOM 895 O O . ASP A 1 106 ? -5.477 5.834 -13.134 1.00 93.62 106 ASP A O 1
ATOM 899 N N . GLN A 1 107 ? -4.511 7.184 -11.627 1.00 91.19 107 GLN A N 1
ATOM 900 C CA . GLN A 1 107 ? -5.738 7.426 -10.874 1.00 91.19 107 GLN A CA 1
ATOM 901 C C . GLN A 1 107 ? -6.412 8.687 -11.412 1.00 91.19 107 GLN A C 1
ATOM 903 O O . GLN A 1 107 ? -5.858 9.784 -11.323 1.00 91.19 107 GLN A O 1
ATOM 908 N N . ARG A 1 108 ? -7.601 8.529 -11.993 1.00 92.19 108 ARG A N 1
ATOM 909 C CA . ARG A 1 108 ? -8.366 9.598 -12.642 1.00 92.19 108 ARG A CA 1
ATOM 910 C C . ARG A 1 108 ? -9.758 9.714 -12.009 1.00 92.19 108 ARG A C 1
ATOM 912 O O . ARG A 1 108 ? -10.229 8.761 -11.387 1.00 92.19 108 ARG A O 1
ATOM 919 N N . PRO A 1 109 ? -10.447 10.860 -12.155 1.00 90.31 109 PRO A N 1
ATOM 920 C CA . PRO A 1 109 ? -11.802 11.021 -11.623 1.00 90.31 109 PRO A CA 1
ATOM 921 C C . PRO A 1 109 ? -12.820 10.014 -12.181 1.00 90.31 109 PRO A C 1
ATOM 923 O O . PRO A 1 109 ? -13.792 9.693 -11.504 1.00 90.31 109 PRO A O 1
ATOM 926 N N . ASP A 1 110 ? -12.605 9.523 -13.403 1.00 92.00 110 ASP A N 1
ATOM 927 C CA . ASP A 1 110 ? -13.458 8.560 -14.107 1.00 92.00 110 ASP A CA 1
ATOM 928 C C . ASP A 1 110 ? -13.059 7.093 -13.876 1.00 92.00 110 ASP A C 1
ATOM 930 O O . ASP A 1 110 ? -13.783 6.186 -14.290 1.00 92.00 110 ASP A O 1
ATOM 934 N N . GLY A 1 111 ? -11.944 6.836 -13.186 1.00 90.00 111 GLY A N 1
ATOM 935 C CA . GLY A 1 111 ? -11.512 5.486 -12.845 1.00 90.00 111 GLY A CA 1
ATOM 936 C C . GLY A 1 111 ? -10.003 5.337 -12.688 1.00 90.00 111 GLY A C 1
ATOM 937 O O . GLY A 1 111 ? -9.240 6.299 -12.689 1.00 90.00 111 GLY A O 1
ATOM 938 N N . ILE A 1 112 ? -9.565 4.089 -12.547 1.00 91.88 112 ILE A N 1
ATOM 939 C CA . ILE A 1 112 ? -8.148 3.735 -12.448 1.00 91.88 112 ILE A CA 1
ATOM 940 C C . ILE A 1 112 ? -7.741 3.057 -13.751 1.00 91.88 112 ILE A C 1
ATOM 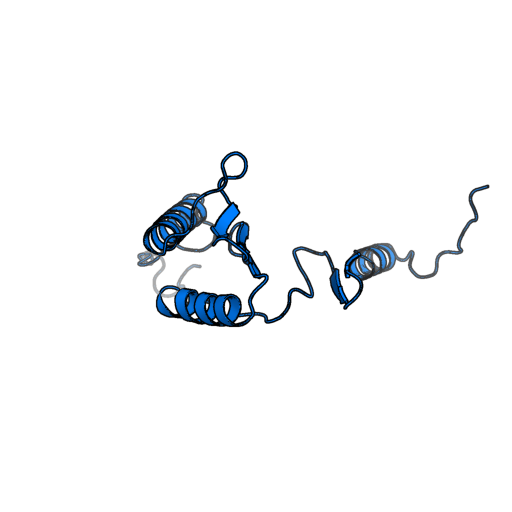942 O O . ILE A 1 112 ? -8.312 2.030 -14.123 1.00 91.88 112 ILE A O 1
ATOM 946 N N . PHE A 1 113 ? -6.746 3.618 -14.429 1.00 94.19 113 PHE A N 1
ATOM 947 C CA . PHE A 1 113 ? -6.171 3.043 -15.636 1.00 94.19 113 PHE A CA 1
ATOM 948 C C . PHE A 1 113 ? -4.828 2.391 -15.303 1.00 94.19 113 PHE A C 1
ATOM 950 O O . PHE A 1 113 ? -3.947 3.020 -14.725 1.00 94.19 113 PHE A O 1
ATOM 957 N N . ILE A 1 114 ? -4.683 1.110 -15.640 1.00 94.19 114 ILE A N 1
ATOM 958 C CA . ILE A 1 114 ? -3.472 0.330 -15.372 1.00 94.19 114 ILE A CA 1
ATOM 959 C C . ILE A 1 114 ? -2.865 -0.067 -16.713 1.00 94.19 114 ILE A C 1
ATOM 961 O O . ILE A 1 114 ? -3.542 -0.678 -17.539 1.00 94.19 114 ILE A O 1
ATOM 965 N N . HIS A 1 115 ? -1.595 0.264 -16.930 1.00 93.12 115 HIS A N 1
ATOM 966 C CA . HIS A 1 115 ? -0.900 -0.018 -18.186 1.00 93.12 115 HIS A CA 1
ATOM 967 C C . HIS A 1 115 ? 0.573 -0.384 -17.970 1.00 93.12 115 HIS A C 1
ATOM 969 O O . HIS A 1 115 ? 1.123 -0.246 -16.882 1.00 93.12 115 HIS A O 1
ATOM 975 N N . GLN A 1 116 ? 1.214 -0.902 -19.018 1.00 94.81 116 GLN A N 1
ATOM 976 C CA . GLN A 1 116 ? 2.614 -1.352 -19.012 1.00 94.81 116 GLN A CA 1
ATOM 977 C C . GLN A 1 116 ? 3.413 -0.741 -20.164 1.00 94.81 116 GLN A C 1
ATOM 979 O O . GLN A 1 116 ? 4.341 -1.353 -20.685 1.00 94.81 116 GLN A O 1
ATOM 984 N N . GLU A 1 117 ? 3.044 0.463 -20.594 1.00 91.62 117 GLU A N 1
ATOM 985 C CA . GLU A 1 117 ? 3.630 1.098 -21.778 1.00 91.62 117 GLU A CA 1
ATOM 986 C C . GLU A 1 117 ? 5.150 1.240 -21.661 1.00 91.62 117 GLU A C 1
ATOM 988 O O . GLU A 1 117 ? 5.875 0.878 -22.586 1.00 91.62 117 GLU A O 1
ATOM 993 N N . LYS A 1 118 ? 5.646 1.643 -20.483 1.00 89.25 118 LYS A N 1
ATOM 994 C CA . LYS A 1 118 ? 7.085 1.707 -20.212 1.00 89.25 118 LYS A CA 1
ATOM 995 C C . LYS A 1 118 ? 7.762 0.344 -20.340 1.00 89.25 118 LYS A C 1
ATOM 997 O O . LYS A 1 118 ? 8.820 0.250 -20.944 1.00 89.25 118 LYS A O 1
ATOM 1002 N N . TYR A 1 119 ? 7.150 -0.713 -19.811 1.00 89.44 119 TYR A N 1
ATOM 1003 C CA . TYR A 1 119 ? 7.710 -2.062 -19.904 1.00 89.44 119 TYR A CA 1
ATOM 1004 C C . TYR A 1 119 ? 7.791 -2.543 -21.358 1.00 89.44 119 TYR A C 1
ATOM 1006 O O . TYR A 1 119 ? 8.808 -3.101 -21.764 1.00 89.44 119 TYR A O 1
ATOM 1014 N N . VAL A 1 120 ? 6.753 -2.279 -22.161 1.00 89.25 120 VAL A N 1
ATOM 1015 C CA . VAL A 1 120 ? 6.762 -2.582 -23.599 1.00 89.25 120 VAL A CA 1
ATOM 1016 C C . VAL A 1 120 ? 7.867 -1.798 -24.306 1.00 89.25 120 VAL A C 1
ATOM 1018 O O . VAL A 1 120 ? 8.641 -2.391 -25.053 1.00 89.25 120 VAL A O 1
ATOM 1021 N N . ALA A 1 121 ? 7.994 -0.497 -24.035 1.00 88.81 121 ALA A N 1
ATOM 1022 C CA . ALA A 1 121 ? 9.055 0.332 -24.603 1.00 88.81 121 ALA A CA 1
ATOM 1023 C C . ALA A 1 121 ? 10.457 -0.167 -24.207 1.00 88.81 121 ALA A C 1
ATOM 1025 O O . ALA A 1 121 ? 11.336 -0.271 -25.061 1.00 88.81 121 ALA A O 1
ATOM 1026 N N . ASP A 1 122 ? 10.651 -0.544 -22.941 1.00 89.94 122 ASP A N 1
ATOM 1027 C CA . ASP A 1 122 ? 11.913 -1.084 -22.430 1.00 89.94 122 ASP A CA 1
ATOM 1028 C C . ASP A 1 122 ? 12.261 -2.431 -23.088 1.00 89.94 122 ASP A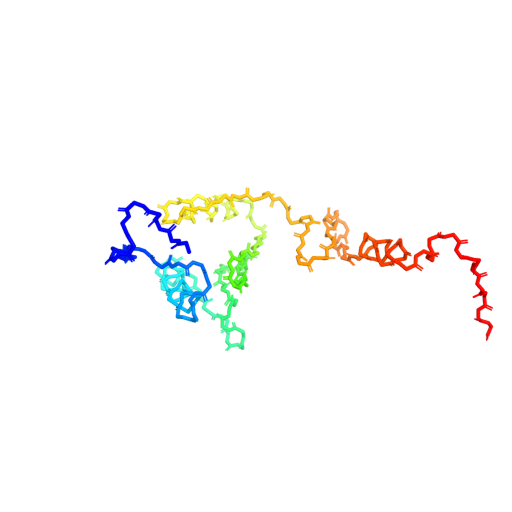 C 1
ATOM 1030 O O . ASP A 1 122 ? 13.424 -2.671 -23.416 1.00 89.94 122 ASP A O 1
ATOM 1034 N N . ILE A 1 123 ? 11.271 -3.300 -23.342 1.00 91.19 123 ILE A N 1
ATOM 1035 C CA . ILE A 1 123 ? 11.474 -4.542 -24.106 1.00 91.19 123 ILE A CA 1
ATOM 1036 C C . ILE A 1 123 ? 11.863 -4.233 -25.547 1.00 91.19 123 ILE A C 1
ATOM 1038 O O . ILE A 1 123 ? 12.844 -4.790 -26.036 1.00 91.19 123 ILE A O 1
ATOM 1042 N N . LEU A 1 124 ? 11.106 -3.372 -26.232 1.00 91.62 124 LEU A N 1
ATOM 1043 C CA . LEU A 1 124 ? 11.376 -3.034 -27.629 1.00 91.62 124 LEU A CA 1
ATOM 1044 C C . LEU A 1 124 ? 12.786 -2.468 -27.775 1.00 91.62 124 LEU A C 1
ATOM 1046 O O . LEU A 1 124 ? 13.537 -2.916 -28.635 1.00 91.62 124 LEU A O 1
ATOM 1050 N N . LYS A 1 125 ? 13.183 -1.577 -26.867 1.00 91.25 125 LYS A N 1
ATOM 1051 C CA . LYS A 1 125 ? 14.538 -1.034 -26.817 1.00 91.25 125 LYS A CA 1
ATOM 1052 C C . LYS A 1 125 ? 15.592 -2.101 -26.518 1.00 91.25 125 LYS A C 1
ATOM 1054 O O . LYS A 1 125 ? 16.655 -2.085 -27.120 1.00 91.25 125 LYS A O 1
ATOM 1059 N N . LYS A 1 126 ? 15.316 -3.045 -25.612 1.00 92.88 126 LYS A N 1
ATOM 1060 C CA . LYS A 1 126 ? 16.252 -4.129 -25.262 1.00 92.88 126 LYS A CA 1
ATOM 1061 C C . LYS A 1 126 ? 16.576 -5.052 -26.442 1.00 92.88 126 LYS A C 1
ATOM 1063 O O . LYS A 1 126 ? 17.649 -5.648 -26.450 1.00 92.88 126 LYS A O 1
ATOM 1068 N N . PHE A 1 127 ? 15.655 -5.201 -27.391 1.00 92.00 127 PHE A N 1
ATOM 1069 C CA . PHE A 1 127 ? 15.826 -6.050 -28.572 1.00 92.00 127 PHE A CA 1
ATOM 1070 C C . PHE A 1 127 ? 16.033 -5.250 -29.869 1.00 92.00 127 PHE A C 1
ATOM 1072 O O . PHE A 1 127 ? 15.910 -5.828 -30.946 1.00 92.00 127 PHE A O 1
ATOM 1079 N N . ASP A 1 128 ? 16.320 -3.945 -29.777 1.00 88.44 128 ASP A N 1
ATOM 1080 C CA . ASP A 1 128 ? 16.500 -3.040 -30.926 1.00 88.44 128 ASP A CA 1
ATOM 1081 C C . ASP A 1 128 ? 15.295 -3.019 -31.897 1.00 88.44 128 ASP A C 1
ATOM 1083 O O . ASP A 1 128 ? 15.420 -2.825 -33.107 1.00 88.44 128 ASP A O 1
ATOM 1087 N N . LEU A 1 129 ? 14.091 -3.230 -31.357 1.00 86.31 129 LEU A N 1
ATOM 1088 C CA . LEU A 1 129 ? 12.820 -3.238 -32.087 1.00 86.31 129 LEU A CA 1
ATOM 1089 C C . LEU A 1 129 ? 12.057 -1.908 -31.988 1.00 86.31 129 LEU A C 1
ATOM 1091 O O . LEU A 1 129 ? 10.973 -1.783 -32.554 1.00 86.31 129 LEU A O 1
ATOM 1095 N N . ASP A 1 130 ? 12.606 -0.908 -31.302 1.00 80.69 130 ASP A N 1
ATOM 1096 C CA . ASP A 1 130 ? 11.989 0.409 -31.096 1.00 80.69 130 ASP A CA 1
ATOM 1097 C C . ASP A 1 130 ? 11.784 1.208 -32.399 1.00 80.69 130 ASP A C 1
ATOM 1099 O O . ASP A 1 130 ? 10.885 2.043 -32.472 1.00 80.69 130 ASP A O 1
ATOM 1103 N N . ASN A 1 131 ? 12.552 0.890 -33.447 1.00 76.31 131 ASN A N 1
ATOM 1104 C CA . ASN A 1 131 ? 12.442 1.470 -34.792 1.00 76.31 131 ASN A CA 1
ATOM 1105 C C . ASN A 1 131 ? 11.896 0.492 -35.853 1.00 76.31 131 ASN A C 1
ATOM 1107 O O . ASN A 1 131 ? 11.964 0.763 -37.056 1.00 76.31 131 ASN A O 1
ATOM 1111 N N . SER A 1 132 ? 11.368 -0.665 -35.440 1.00 71.50 132 SER A N 1
ATOM 1112 C CA . SER A 1 132 ? 10.830 -1.655 -36.379 1.00 71.50 132 SER A CA 1
ATOM 1113 C C . SER A 1 132 ? 9.526 -1.170 -37.019 1.00 71.50 132 SER A C 1
ATOM 1115 O O . SER A 1 132 ? 8.636 -0.647 -36.349 1.00 71.50 132 SER A O 1
ATOM 1117 N N . LYS A 1 133 ? 9.390 -1.349 -38.340 1.00 67.81 133 LYS A N 1
ATOM 1118 C CA . LYS A 1 133 ? 8.179 -0.953 -39.074 1.00 67.81 133 LYS A CA 1
ATOM 1119 C C . LYS A 1 133 ? 6.968 -1.721 -38.538 1.00 67.81 133 LYS A C 1
ATOM 1121 O O . LYS A 1 133 ? 6.989 -2.952 -38.496 1.00 67.81 133 LYS A O 1
ATOM 1126 N N . ARG A 1 134 ? 5.894 -1.000 -38.191 1.00 61.56 134 ARG A N 1
ATOM 1127 C CA . ARG A 1 134 ? 4.575 -1.607 -37.960 1.00 61.56 134 ARG A CA 1
ATOM 1128 C C . ARG A 1 134 ? 4.207 -2.411 -39.200 1.00 61.56 134 ARG A C 1
ATOM 1130 O O . ARG A 1 134 ? 4.129 -1.859 -40.293 1.00 61.56 134 ARG A O 1
ATOM 1137 N N . THR A 1 135 ? 4.031 -3.711 -39.022 1.00 59.91 135 THR A N 1
ATOM 1138 C CA . THR A 1 135 ? 3.445 -4.564 -40.049 1.00 59.91 135 THR A CA 1
ATOM 1139 C C . THR A 1 135 ? 1.999 -4.765 -39.638 1.00 59.91 135 THR A C 1
ATOM 1141 O O . THR A 1 135 ? 1.745 -5.357 -38.589 1.00 59.91 135 THR A O 1
ATOM 1144 N N . ASP A 1 136 ? 1.068 -4.213 -40.411 1.00 57.56 136 ASP A N 1
ATOM 1145 C CA . ASP A 1 136 ? -0.354 -4.454 -40.202 1.00 57.56 136 ASP A CA 1
ATOM 1146 C C . ASP A 1 136 ? -0.625 -5.928 -40.510 1.00 57.56 136 ASP A C 1
ATOM 1148 O O . ASP A 1 136 ? -0.486 -6.380 -41.648 1.00 57.56 136 ASP A O 1
ATOM 1152 N N . ILE A 1 137 ? -0.951 -6.699 -39.476 1.00 51.72 137 ILE A N 1
ATOM 1153 C CA . ILE A 1 137 ? -1.432 -8.066 -39.644 1.00 51.72 137 ILE A CA 1
ATOM 1154 C C . ILE A 1 137 ? -2.920 -7.936 -39.983 1.00 51.72 137 ILE A C 1
ATOM 1156 O O . ILE A 1 137 ? -3.722 -7.620 -39.104 1.00 51.72 137 ILE A O 1
ATOM 1160 N N . CYS A 1 138 ? -3.244 -8.082 -41.272 1.00 44.62 138 CYS A N 1
ATOM 1161 C CA . CYS A 1 138 ? -4.611 -8.295 -41.755 1.00 44.62 138 CYS A CA 1
ATOM 1162 C C . CYS A 1 138 ? -5.132 -9.669 -41.328 1.00 44.62 138 CYS A C 1
ATOM 1164 O O . CYS A 1 138 ? -4.330 -10.633 -41.356 1.00 44.62 138 CYS A O 1
#